Protein AF-A0A3D1E178-F1 (afdb_monomer_lite)

Sequence (49 aa):
MGSPGFAIPALDRLAESHDIVAVYSQPPRRAGRGMQEQPQPVAAHAATH

Foldseek 3Di:
DDQALVCV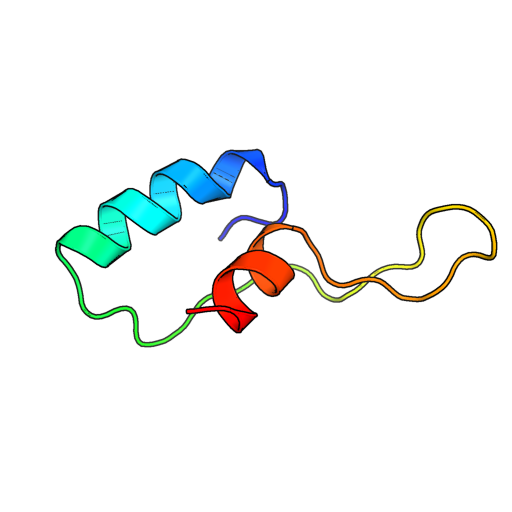VVVVVCVVPDDDPDDDYPAFFQDDPPRDTDGGNVVVVVVVD

Radius of gyration: 11.88 Å; chains: 1; bounding box: 17×26×33 Å

Secondary structure (DSSP, 8-state):
---SGGGHHHHHHHHTTS-------PPPEEETTTTEEE--HHHHHHTT-

pLDDT: mean 92.53, std 7.31, range [60.16, 96.62]

Structure (mmCIF, N/CA/C/O backbone):
data_AF-A0A3D1E178-F1
#
_entry.id   AF-A0A3D1E178-F1
#
loop_
_atom_site.group_PDB
_atom_site.id
_atom_site.type_symbol
_atom_site.label_atom_id
_atom_site.label_alt_id
_atom_site.label_comp_id
_atom_site.label_asym_id
_atom_site.label_entity_id
_atom_site.label_seq_id
_atom_site.pdbx_PDB_ins_code
_atom_site.Cartn_x
_atom_site.Cartn_y
_atom_site.Cartn_z
_atom_site.occupancy
_atom_site.B_iso_or_equiv
_atom_site.auth_seq_id
_atom_site.auth_comp_id
_atom_site.auth_asym_id
_atom_site.auth_atom_id
_atom_site.pdbx_PDB_model_num
ATOM 1 N N . MET A 1 1 ? 5.931 -8.168 0.083 1.00 60.16 1 MET A N 1
ATOM 2 C CA . MET A 1 1 ? 5.307 -7.770 1.365 1.00 60.16 1 MET A CA 1
ATOM 3 C C . MET A 1 1 ? 5.861 -6.416 1.768 1.00 60.16 1 MET A C 1
ATOM 5 O O . MET A 1 1 ? 7.009 -6.334 2.185 1.00 60.16 1 MET A O 1
ATOM 9 N N . GLY A 1 2 ? 5.083 -5.355 1.583 1.00 70.12 2 GLY A N 1
ATOM 10 C CA . GLY A 1 2 ? 5.473 -3.998 1.949 1.0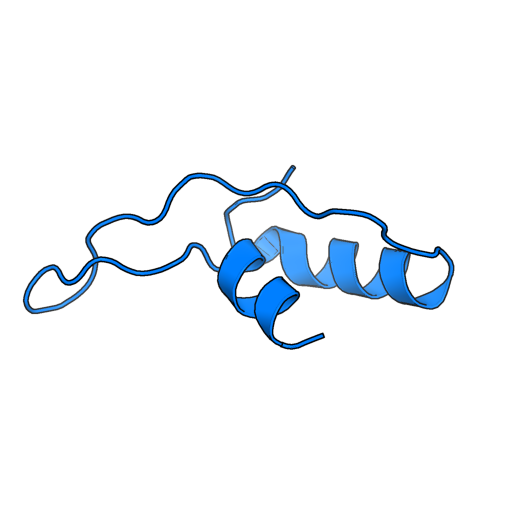0 70.12 2 GLY A CA 1
ATOM 11 C C . GLY A 1 2 ? 4.297 -3.329 2.638 1.00 70.12 2 GLY A C 1
ATOM 12 O O . GLY A 1 2 ? 3.173 -3.444 2.180 1.00 70.12 2 GLY A O 1
ATOM 13 N N . SER A 1 3 ? 4.534 -2.702 3.781 1.00 79.75 3 SER A N 1
ATOM 14 C CA . SER A 1 3 ? 3.575 -1.792 4.418 1.00 79.75 3 SER A CA 1
ATOM 15 C C . SER A 1 3 ? 3.884 -0.310 4.164 1.00 79.75 3 SER A C 1
ATOM 17 O O . SER A 1 3 ? 2.931 0.459 4.048 1.00 79.75 3 SER A O 1
ATOM 19 N N . PRO A 1 4 ? 5.156 0.138 4.039 1.00 90.25 4 PRO A N 1
ATOM 20 C CA . PRO A 1 4 ? 5.432 1.551 3.813 1.00 90.25 4 PRO A CA 1
ATOM 21 C C . PRO A 1 4 ? 5.188 1.944 2.354 1.00 90.25 4 PRO A C 1
ATOM 23 O O . PRO A 1 4 ? 5.334 1.125 1.448 1.00 90.25 4 PRO A O 1
ATOM 26 N N . GLY A 1 5 ? 4.920 3.233 2.124 1.00 91.31 5 GLY A N 1
ATOM 27 C CA . GLY A 1 5 ? 4.722 3.781 0.775 1.00 91.31 5 GLY A CA 1
ATOM 28 C C . GLY A 1 5 ? 5.919 3.577 -0.159 1.00 91.31 5 GLY A C 1
ATOM 29 O O . GLY A 1 5 ? 5.752 3.524 -1.368 1.00 91.31 5 GLY A O 1
ATOM 30 N N . PHE A 1 6 ? 7.115 3.352 0.392 1.00 94.00 6 PHE A N 1
ATOM 31 C CA . PHE A 1 6 ? 8.312 2.990 -0.370 1.00 94.00 6 PHE A CA 1
ATOM 32 C C . PHE A 1 6 ? 8.133 1.743 -1.256 1.00 94.00 6 PHE A C 1
ATOM 34 O O . PHE A 1 6 ? 8.793 1.624 -2.281 1.00 94.00 6 PHE A O 1
ATOM 41 N N . ALA A 1 7 ? 7.247 0.815 -0.885 1.00 94.12 7 ALA A N 1
ATOM 42 C CA . ALA A 1 7 ? 7.003 -0.392 -1.671 1.00 94.12 7 ALA A CA 1
ATOM 43 C C . ALA A 1 7 ? 6.053 -0.175 -2.866 1.00 94.12 7 ALA A C 1
ATOM 45 O O . ALA A 1 7 ? 5.961 -1.059 -3.714 1.00 94.12 7 ALA A O 1
ATOM 46 N N . ILE A 1 8 ? 5.363 0.972 -2.947 1.00 95.19 8 ILE A N 1
ATOM 47 C CA . ILE A 1 8 ? 4.359 1.250 -3.988 1.00 95.19 8 ILE A CA 1
ATOM 48 C C . ILE A 1 8 ? 4.975 1.264 -5.397 1.00 95.19 8 ILE A C 1
ATOM 50 O O . ILE A 1 8 ? 4.492 0.507 -6.232 1.00 95.19 8 ILE A O 1
ATOM 54 N N . PRO A 1 9 ? 6.089 1.976 -5.675 1.00 95.94 9 PRO A N 1
ATOM 55 C CA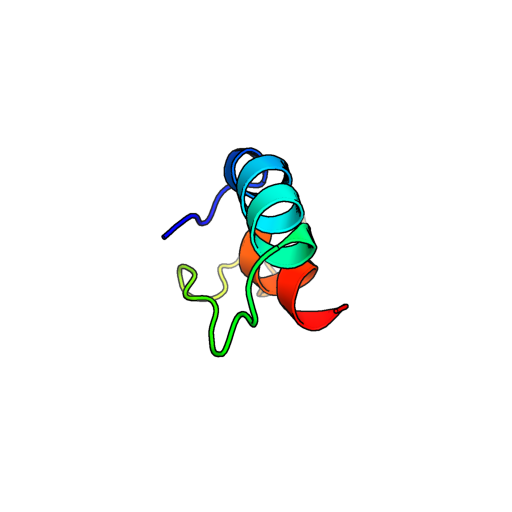 . PRO A 1 9 ? 6.651 1.988 -7.027 1.00 95.94 9 PRO A CA 1
ATOM 56 C C . PRO A 1 9 ? 7.068 0.599 -7.525 1.00 95.94 9 PRO A C 1
ATOM 58 O O . PRO A 1 9 ? 6.991 0.315 -8.713 1.00 95.94 9 PRO A O 1
ATOM 61 N N . ALA A 1 10 ? 7.507 -0.285 -6.623 1.00 94.56 10 ALA A N 1
ATOM 62 C CA . ALA A 1 10 ? 7.832 -1.662 -6.982 1.00 94.56 10 ALA A CA 1
ATOM 63 C C . ALA A 1 10 ? 6.572 -2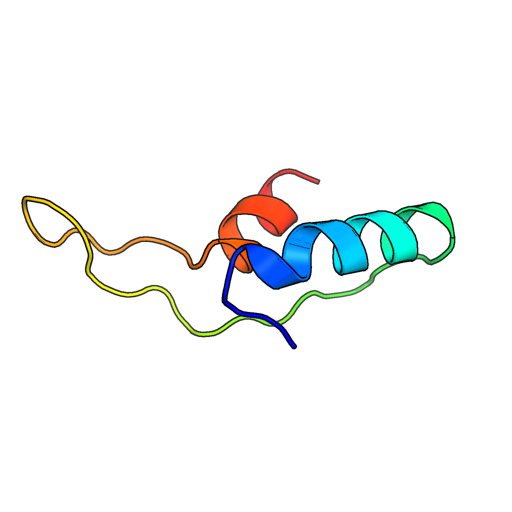.484 -7.299 1.00 94.56 10 ALA A C 1
ATOM 65 O O . ALA A 1 10 ? 6.599 -3.301 -8.216 1.00 94.56 10 ALA A O 1
ATOM 66 N N . LEU A 1 11 ? 5.479 -2.264 -6.560 1.00 94.50 11 LEU A N 1
ATOM 67 C CA . LEU A 1 11 ? 4.187 -2.899 -6.822 1.00 94.50 11 LEU A CA 1
ATOM 68 C C . LEU A 1 11 ? 3.628 -2.478 -8.188 1.00 94.50 11 LEU A C 1
ATOM 70 O O . LEU A 1 11 ? 3.242 -3.351 -8.960 1.00 94.50 11 LEU A O 1
ATOM 74 N N . ASP A 1 12 ? 3.671 -1.185 -8.516 1.00 95.50 12 ASP A N 1
ATOM 75 C CA . ASP A 1 12 ? 3.180 -0.662 -9.800 1.00 95.50 12 ASP A CA 1
ATOM 76 C C . ASP A 1 12 ? 3.907 -1.303 -10.987 1.00 95.50 12 ASP A C 1
ATOM 78 O O . ASP A 1 12 ? 3.283 -1.758 -11.942 1.00 95.50 12 ASP A O 1
ATOM 82 N N . ARG A 1 13 ? 5.236 -1.444 -10.898 1.00 96.44 13 ARG A N 1
ATOM 83 C CA . ARG A 1 13 ? 6.029 -2.085 -11.961 1.00 96.44 13 ARG A CA 1
ATOM 84 C C . ARG A 1 13 ? 5.749 -3.571 -12.126 1.00 96.44 13 ARG A C 1
ATOM 86 O O . ARG A 1 13 ? 5.845 -4.090 -13.236 1.00 96.44 13 ARG A O 1
ATOM 93 N N . LEU A 1 14 ? 5.408 -4.269 -11.047 1.00 94.62 14 LEU A N 1
ATOM 94 C CA . LEU A 1 14 ? 4.976 -5.661 -11.150 1.00 94.62 14 LEU A CA 1
ATOM 95 C C . LEU A 1 14 ? 3.602 -5.753 -11.823 1.00 94.62 14 LEU A C 1
ATOM 97 O O . LEU A 1 14 ? 3.421 -6.610 -12.686 1.00 94.62 14 LEU A O 1
ATOM 101 N N . ALA A 1 15 ? 2.682 -4.841 -11.494 1.00 95.19 15 ALA A N 1
ATOM 102 C CA . ALA A 1 15 ? 1.331 -4.804 -12.054 1.00 95.19 15 ALA A CA 1
ATOM 103 C C . ALA A 1 15 ? 1.308 -4.510 -13.565 1.00 95.19 15 ALA A C 1
ATOM 105 O O . ALA A 1 15 ? 0.412 -4.967 -14.266 1.00 95.19 15 ALA A O 1
ATOM 106 N N . GLU A 1 16 ? 2.318 -3.814 -14.096 1.00 96.62 16 GLU A N 1
ATOM 107 C CA . GLU A 1 16 ? 2.461 -3.576 -15.542 1.00 96.62 16 GLU A CA 1
ATOM 108 C C . GLU A 1 16 ? 2.651 -4.867 -16.362 1.00 96.62 16 GLU A C 1
ATOM 110 O O . GLU A 1 16 ? 2.391 -4.878 -17.564 1.00 96.62 16 GLU A O 1
ATOM 115 N N . SER A 1 17 ? 3.145 -5.946 -15.746 1.00 96.44 17 SER A N 1
ATOM 116 C CA . SER A 1 17 ? 3.594 -7.152 -16.464 1.00 96.44 17 SER A CA 1
ATOM 117 C C . SER A 1 17 ? 3.036 -8.467 -15.922 1.00 96.44 17 SER A C 1
ATOM 119 O O . SER A 1 17 ? 3.196 -9.503 -16.568 1.00 96.44 17 SER A O 1
ATOM 121 N N . HIS A 1 18 ? 2.391 -8.447 -14.756 1.00 96.31 18 HIS A N 1
ATOM 122 C CA . HIS A 1 18 ? 1.881 -9.634 -14.081 1.00 96.31 18 HIS A CA 1
ATOM 123 C C . HIS A 1 18 ? 0.452 -9.405 -13.593 1.00 96.31 18 HIS A C 1
ATOM 125 O O . HIS A 1 18 ? 0.121 -8.326 -13.108 1.00 96.31 18 HIS A O 1
ATOM 131 N N . ASP A 1 19 ? -0.365 -10.457 -13.649 1.00 95.81 19 ASP A N 1
ATOM 132 C CA . ASP A 1 19 ? -1.670 -10.472 -12.994 1.00 95.81 19 ASP A CA 1
ATOM 133 C C . ASP A 1 19 ? -1.487 -10.678 -11.481 1.00 95.81 19 ASP A C 1
ATOM 135 O O . ASP A 1 19 ? -1.089 -11.752 -11.013 1.00 95.81 19 ASP A O 1
ATOM 139 N N . ILE A 1 20 ? -1.707 -9.615 -10.707 1.00 94.25 20 ILE A N 1
ATOM 140 C CA . ILE A 1 20 ? -1.526 -9.630 -9.256 1.00 94.25 20 ILE A CA 1
ATOM 141 C C . ILE A 1 20 ? -2.817 -10.106 -8.594 1.00 94.25 20 ILE A C 1
ATOM 143 O O . ILE A 1 20 ? -3.730 -9.332 -8.331 1.00 94.25 20 ILE A O 1
ATOM 147 N N . VAL A 1 21 ? -2.851 -11.386 -8.231 1.00 96.25 21 VAL A N 1
ATOM 148 C CA . VAL A 1 21 ? -4.029 -12.010 -7.603 1.00 96.25 21 VAL A CA 1
ATOM 149 C C . VAL A 1 21 ? -4.280 -11.577 -6.152 1.00 96.25 21 VAL A C 1
ATOM 151 O O . VAL A 1 21 ? -5.390 -11.731 -5.649 1.00 96.25 21 VAL A O 1
ATOM 154 N N . ALA A 1 22 ? -3.254 -11.087 -5.444 1.00 95.31 22 ALA A N 1
ATOM 155 C CA . ALA A 1 22 ? -3.378 -10.608 -4.066 1.00 95.31 22 ALA A CA 1
ATOM 156 C C . ALA A 1 22 ? -2.195 -9.725 -3.636 1.00 95.31 22 ALA A C 1
ATOM 158 O O . ALA A 1 22 ? -1.045 -9.971 -4.005 1.00 95.31 22 ALA A O 1
ATOM 159 N N . VAL A 1 23 ? -2.467 -8.761 -2.749 1.00 94.56 23 VAL A N 1
ATOM 160 C CA . VAL A 1 23 ? -1.457 -7.930 -2.076 1.00 94.56 23 VAL A CA 1
ATOM 161 C C . VAL A 1 23 ? -1.623 -8.046 -0.562 1.00 94.56 23 VAL A C 1
ATOM 163 O O . VAL A 1 23 ? -2.706 -7.837 -0.025 1.00 94.56 23 VAL A O 1
ATOM 166 N N . TYR A 1 24 ? -0.526 -8.340 0.142 1.00 93.88 24 TYR A N 1
ATOM 167 C CA . TYR A 1 24 ? -0.504 -8.439 1.603 1.00 93.88 24 TYR A CA 1
ATOM 168 C C . TYR A 1 24 ? 0.248 -7.269 2.240 1.00 93.88 24 TYR A C 1
ATOM 170 O O . TYR A 1 24 ? 1.376 -6.935 1.858 1.00 93.88 24 TYR A O 1
ATOM 178 N N . SER A 1 25 ? -0.377 -6.704 3.268 1.00 94.25 25 SER A N 1
ATOM 179 C CA . SER A 1 25 ? 0.057 -5.537 4.035 1.00 94.25 25 SER A CA 1
ATOM 180 C C . SER A 1 25 ? -0.070 -5.825 5.534 1.00 94.25 25 SER A C 1
ATOM 182 O O . SER A 1 25 ? -0.836 -6.699 5.937 1.00 94.25 25 SER A O 1
ATOM 184 N N . GLN A 1 26 ? 0.638 -5.068 6.377 1.00 94.25 26 GLN A N 1
ATOM 185 C CA . GLN A 1 26 ? 0.312 -5.006 7.803 1.00 94.25 26 GLN A CA 1
ATOM 186 C C . GLN A 1 26 ? -1.147 -4.558 8.009 1.00 94.25 26 GLN A C 1
ATOM 188 O O . GLN A 1 26 ? -1.695 -3.842 7.159 1.00 94.25 26 GLN A O 1
ATOM 193 N N . PRO A 1 27 ? -1.770 -4.952 9.132 1.00 94.50 27 PRO A N 1
ATOM 194 C CA . PRO A 1 27 ? -3.119 -4.519 9.466 1.00 94.50 27 PRO A CA 1
ATOM 195 C C . PRO A 1 27 ? -3.209 -2.987 9.590 1.00 94.50 27 PRO A C 1
ATOM 197 O O . PRO A 1 27 ? -2.192 -2.317 9.828 1.00 94.50 27 PRO A O 1
ATOM 200 N N . PRO A 1 28 ? -4.413 -2.410 9.443 1.00 95.31 28 PRO A N 1
ATOM 201 C CA . PRO A 1 28 ? -4.651 -1.003 9.739 1.00 95.31 28 PRO A CA 1
ATOM 202 C C . PRO A 1 28 ? -4.163 -0.626 11.143 1.00 95.31 28 PRO A C 1
ATOM 204 O O . PRO A 1 28 ? -4.186 -1.436 12.071 1.00 95.31 28 PRO A O 1
ATOM 207 N N . ARG A 1 29 ? -3.686 0.611 11.304 1.00 94.69 29 ARG A N 1
ATOM 208 C CA . ARG A 1 29 ? -3.213 1.114 12.602 1.00 94.69 29 ARG A CA 1
ATOM 209 C C . ARG A 1 29 ? -3.716 2.521 12.863 1.00 94.69 29 ARG A C 1
ATOM 211 O O . ARG A 1 29 ? -3.933 3.299 11.938 1.00 94.69 29 ARG A O 1
ATOM 218 N N . ARG A 1 30 ? -3.855 2.869 14.140 1.00 95.81 30 ARG A N 1
ATOM 219 C CA . ARG A 1 30 ? -4.265 4.212 14.562 1.00 95.81 30 ARG A CA 1
ATOM 220 C C . ARG A 1 30 ? -3.162 5.229 14.248 1.00 95.81 30 ARG A C 1
ATOM 222 O O . ARG A 1 30 ? -2.006 5.009 14.617 1.00 95.81 30 ARG A O 1
ATOM 229 N N . ALA A 1 31 ? -3.508 6.327 13.581 1.00 92.25 31 ALA A N 1
ATOM 230 C CA . ALA A 1 31 ? -2.548 7.359 13.183 1.00 92.25 31 ALA A CA 1
ATOM 231 C C . ALA A 1 31 ? -3.176 8.764 13.131 1.00 92.25 31 ALA A C 1
ATOM 233 O O . ALA A 1 31 ? -4.397 8.917 13.080 1.00 92.25 31 ALA A O 1
ATOM 234 N N . GLY A 1 32 ? -2.319 9.793 13.124 1.00 91.44 32 GLY A N 1
ATOM 235 C CA . GLY A 1 32 ? -2.717 11.196 12.988 1.00 91.44 32 GLY A CA 1
ATOM 236 C C . GLY A 1 32 ? -3.488 11.759 14.186 1.0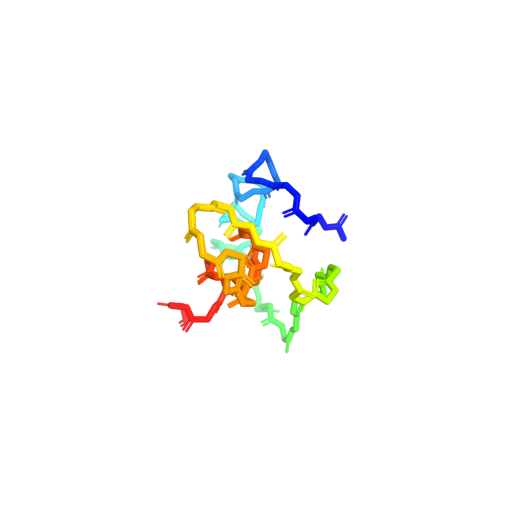0 91.44 32 GLY A C 1
ATOM 237 O O . GLY A 1 32 ? -3.550 11.175 15.270 1.00 91.44 32 GLY A O 1
ATOM 238 N N . ARG A 1 33 ? -4.089 12.937 13.994 1.00 94.19 33 ARG A N 1
ATOM 239 C CA . ARG A 1 33 ? -4.924 13.577 15.018 1.00 94.19 33 ARG A CA 1
ATOM 240 C C . ARG A 1 33 ? -6.227 12.797 15.189 1.00 94.19 33 ARG A C 1
ATOM 242 O O . ARG A 1 33 ? -6.875 12.451 14.211 1.00 94.19 33 ARG A O 1
ATOM 249 N N . GLY A 1 34 ? -6.615 12.535 16.436 1.00 96.06 34 GLY A N 1
ATOM 250 C CA . GLY A 1 34 ? -7.816 11.751 16.746 1.00 96.06 34 GLY A CA 1
ATOM 251 C C . GLY A 1 34 ? -7.624 10.233 16.662 1.00 96.06 34 GLY A C 1
ATOM 252 O O . GLY A 1 34 ? -8.543 9.505 17.024 1.00 96.06 34 GLY A O 1
ATOM 253 N N . MET A 1 35 ? -6.435 9.749 16.263 1.00 94.62 35 MET A N 1
ATOM 254 C CA . MET A 1 35 ? -6.055 8.329 16.298 1.00 94.62 35 MET A CA 1
ATOM 255 C C . MET A 1 35 ? -7.109 7.413 15.664 1.00 94.62 35 MET A C 1
ATOM 257 O O . MET A 1 35 ? -7.444 6.360 16.210 1.00 94.62 35 MET A O 1
ATOM 261 N N . GLN A 1 36 ? -7.670 7.829 14.533 1.00 96.06 36 GLN A N 1
ATOM 262 C CA . GLN A 1 36 ? -8.558 6.968 13.763 1.00 96.06 36 GLN A CA 1
ATOM 263 C C . GLN A 1 36 ? -7.742 5.834 13.144 1.00 96.06 36 GLN A C 1
ATOM 265 O O . GLN A 1 36 ? -6.549 5.995 12.867 1.00 96.06 36 GLN A O 1
ATOM 270 N N . GLU A 1 37 ? -8.371 4.674 12.989 1.00 96.62 37 GLU A N 1
ATOM 271 C CA . GLU A 1 37 ? -7.758 3.539 12.315 1.00 96.62 37 GLU A CA 1
ATOM 272 C C . GLU A 1 37 ? -7.585 3.868 10.831 1.00 96.62 37 GLU A C 1
ATOM 274 O O . GLU A 1 37 ? -8.528 4.300 10.173 1.00 96.62 37 GLU A O 1
ATOM 279 N N . GLN A 1 38 ? -6.361 3.721 10.326 1.00 95.06 38 GLN A N 1
ATOM 280 C CA . GLN A 1 38 ? -6.024 4.023 8.941 1.00 95.06 38 GLN A CA 1
ATOM 281 C C . GLN A 1 38 ? -5.365 2.806 8.285 1.00 95.06 38 GLN A C 1
ATOM 283 O O . GLN A 1 38 ? -4.539 2.138 8.925 1.00 95.06 38 GLN A O 1
ATOM 288 N N . PRO A 1 39 ? -5.694 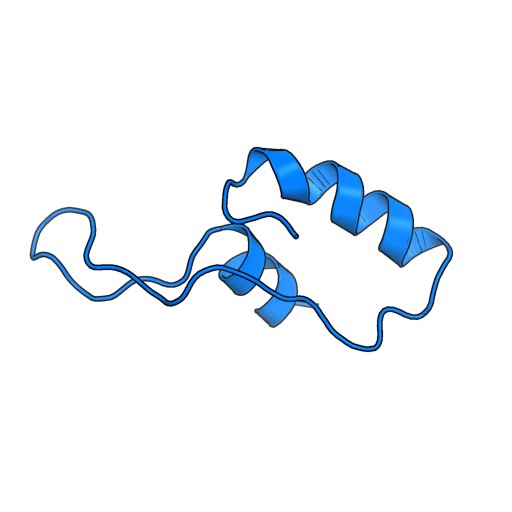2.510 7.015 1.00 94.56 39 PRO A N 1
ATOM 289 C CA . PRO A 1 39 ? -4.999 1.483 6.252 1.00 94.56 39 PRO A CA 1
ATOM 290 C C . PRO A 1 39 ? -3.521 1.850 6.076 1.00 94.56 39 PRO A C 1
ATOM 292 O O . PRO A 1 39 ? -3.144 3.023 6.063 1.00 94.56 39 PRO A O 1
ATOM 295 N N . GLN A 1 40 ? -2.661 0.842 5.920 1.00 95.19 40 GLN A N 1
ATOM 296 C CA . GLN A 1 40 ? -1.264 1.101 5.566 1.00 95.19 40 GLN A CA 1
ATOM 297 C C . GLN A 1 40 ? -1.163 1.620 4.123 1.00 95.19 40 GLN A C 1
ATOM 299 O O . GLN A 1 40 ? -1.997 1.247 3.298 1.00 95.19 40 GLN A O 1
ATOM 304 N N . PRO A 1 41 ? -0.122 2.403 3.782 1.00 95.19 41 PRO A N 1
ATOM 305 C CA . PRO A 1 41 ? 0.061 2.966 2.443 1.00 95.19 41 PRO A CA 1
ATOM 306 C C . PRO A 1 41 ? -0.131 1.973 1.290 1.00 95.19 41 PRO A C 1
ATOM 308 O O . PRO A 1 41 ? -0.845 2.272 0.341 1.00 95.19 41 PRO A O 1
ATOM 311 N N . VAL A 1 42 ? 0.450 0.773 1.387 1.00 95.69 42 VAL A N 1
ATOM 312 C CA . VAL A 1 42 ? 0.315 -0.254 0.338 1.00 95.69 42 VAL A CA 1
ATOM 313 C C . VAL A 1 42 ? -1.105 -0.817 0.260 1.00 95.69 42 VAL A C 1
ATOM 315 O O . VAL A 1 42 ? -1.607 -1.020 -0.838 1.00 95.69 42 VAL A O 1
ATOM 318 N N . ALA A 1 43 ? -1.771 -1.037 1.399 1.00 95.19 43 ALA A N 1
ATOM 319 C CA . ALA A 1 43 ? -3.165 -1.485 1.413 1.00 95.19 43 ALA A CA 1
ATOM 320 C C . ALA A 1 43 ? -4.107 -0.430 0.815 1.00 95.19 43 ALA A C 1
ATOM 322 O O . ALA A 1 43 ? -5.007 -0.772 0.057 1.00 95.19 43 ALA A O 1
ATOM 323 N N . ALA A 1 44 ? -3.882 0.847 1.134 1.00 95.06 44 ALA A N 1
ATOM 324 C CA . ALA A 1 44 ? -4.653 1.953 0.579 1.00 95.06 44 ALA A CA 1
ATOM 325 C C . ALA A 1 44 ? -4.461 2.071 -0.940 1.00 95.06 44 ALA A C 1
ATOM 327 O O . ALA A 1 44 ? -5.439 2.238 -1.658 1.00 95.06 44 ALA A O 1
ATOM 328 N N . HIS A 1 45 ? -3.221 1.937 -1.423 1.00 95.06 45 HIS A N 1
ATOM 329 C CA . HIS A 1 45 ? -2.904 1.958 -2.853 1.00 95.06 45 HIS A CA 1
ATOM 330 C C . HIS A 1 45 ? -3.571 0.799 -3.602 1.00 95.06 45 HIS A C 1
ATOM 332 O O . HIS A 1 45 ? -4.302 1.021 -4.563 1.00 95.06 45 HIS A O 1
ATOM 338 N N . ALA A 1 46 ? -3.404 -0.429 -3.103 1.00 93.25 46 ALA A N 1
ATOM 339 C CA . ALA A 1 46 ? -3.951 -1.631 -3.732 1.00 93.25 46 ALA A CA 1
ATOM 340 C C . ALA A 1 46 ? -5.489 -1.661 -3.774 1.00 93.25 46 ALA A C 1
ATOM 342 O O . ALA A 1 46 ? -6.051 -2.278 -4.664 1.00 93.25 46 ALA A O 1
ATOM 343 N N . ALA A 1 47 ? -6.178 -0.990 -2.846 1.00 92.19 47 ALA A N 1
ATOM 344 C CA . ALA A 1 47 ? -7.641 -0.908 -2.843 1.00 92.19 47 ALA A CA 1
ATOM 345 C C . ALA A 1 47 ? -8.221 0.007 -3.944 1.00 92.19 47 ALA A C 1
ATOM 347 O O . ALA A 1 47 ? -9.439 0.069 -4.099 1.00 92.19 47 ALA A O 1
ATOM 348 N N . THR A 1 48 ? -7.374 0.752 -4.663 1.00 87.88 48 THR A N 1
ATOM 349 C CA . THR A 1 48 ? -7.784 1.692 -5.724 1.00 87.88 48 THR A CA 1
ATOM 350 C C . THR A 1 48 ? -7.510 1.188 -7.143 1.00 87.88 48 THR A C 1
ATOM 352 O O . THR A 1 48 ? -7.790 1.913 -8.096 1.00 87.88 48 THR A O 1
ATOM 355 N N . HIS A 1 49 ? -6.930 -0.006 -7.283 1.00 68.38 49 HIS A N 1
ATOM 356 C CA . HIS A 1 49 ? -6.632 -0.673 -8.556 1.00 68.38 49 HIS A CA 1
ATOM 357 C C . HIS A 1 49 ? -7.622 -1.813 -8.795 1.00 68.38 49 HIS A C 1
ATOM 359 O O . HIS A 1 49 ? -7.963 -2.030 -9.977 1.00 68.38 49 HIS A O 1
#